Protein AF-A0A4Y1ZE27-F1 (afdb_monomer)

Structure (mmCIF, N/CA/C/O backbone):
data_AF-A0A4Y1ZE27-F1
#
_entry.id   AF-A0A4Y1ZE27-F1
#
loop_
_atom_site.group_PDB
_atom_site.id
_atom_site.type_symbol
_atom_site.label_atom_id
_atom_site.label_alt_id
_atom_site.label_comp_id
_atom_site.la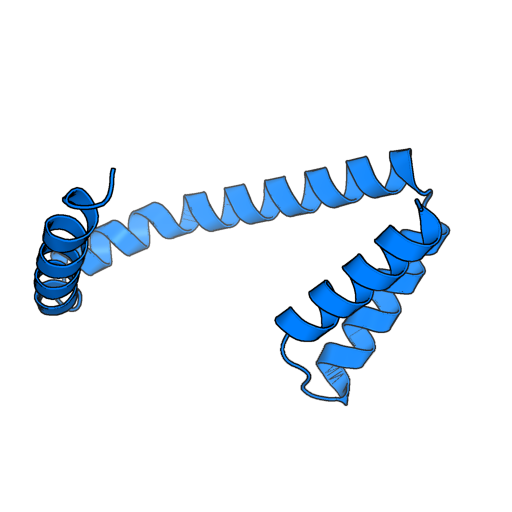bel_asym_id
_atom_site.label_entity_id
_atom_site.label_seq_id
_atom_site.pdbx_PDB_ins_code
_atom_site.Cartn_x
_atom_site.Cartn_y
_atom_site.Cartn_z
_atom_site.occupancy
_atom_site.B_iso_or_equiv
_atom_site.auth_seq_id
_atom_site.auth_comp_id
_atom_site.auth_asym_id
_atom_site.auth_atom_id
_atom_site.pdbx_PDB_model_num
ATOM 1 N N . MET A 1 1 ? -15.799 -27.423 5.019 1.00 58.94 1 MET A N 1
ATOM 2 C CA . MET A 1 1 ? -15.290 -26.025 5.023 1.00 58.94 1 MET A CA 1
ATOM 3 C C . MET A 1 1 ? -16.358 -24.910 4.960 1.00 58.94 1 MET A C 1
ATOM 5 O O . MET A 1 1 ? -16.024 -23.782 5.287 1.00 58.94 1 MET A O 1
ATOM 9 N N . ARG A 1 2 ? -17.640 -25.166 4.629 1.00 68.88 2 ARG A N 1
ATOM 10 C CA . ARG A 1 2 ? -18.657 -24.111 4.378 1.00 68.88 2 ARG A CA 1
ATOM 11 C C . ARG A 1 2 ? -19.309 -23.457 5.621 1.00 68.88 2 ARG A C 1
ATOM 13 O O . ARG A 1 2 ? -19.845 -22.367 5.509 1.00 68.88 2 ARG A O 1
ATOM 20 N N . ARG A 1 3 ? -19.237 -24.063 6.818 1.00 72.00 3 ARG A N 1
ATOM 21 C CA . ARG A 1 3 ? -19.973 -23.587 8.020 1.00 72.00 3 ARG A CA 1
ATOM 22 C C . ARG A 1 3 ? -19.242 -22.549 8.890 1.00 72.00 3 ARG A C 1
ATOM 24 O O . ARG A 1 3 ? -19.885 -21.855 9.663 1.00 72.00 3 ARG A O 1
ATOM 31 N N . ARG A 1 4 ? -17.914 -22.413 8.771 1.00 77.50 4 ARG A N 1
ATOM 32 C CA . ARG A 1 4 ? -17.110 -21.533 9.651 1.00 77.50 4 ARG A CA 1
ATOM 33 C C . ARG A 1 4 ? -17.313 -20.037 9.375 1.00 77.50 4 ARG A C 1
ATOM 35 O O . ARG A 1 4 ? -17.184 -19.225 10.281 1.00 77.50 4 ARG A O 1
ATOM 42 N N . TRP A 1 5 ? -17.687 -19.692 8.145 1.00 83.69 5 TRP A N 1
ATOM 43 C CA . TRP A 1 5 ? -17.866 -18.312 7.687 1.00 83.69 5 TRP A CA 1
ATOM 44 C C . TRP A 1 5 ? -18.986 -17.574 8.418 1.00 83.69 5 TRP A C 1
ATOM 46 O O . TRP A 1 5 ? -18.856 -16.383 8.671 1.00 83.69 5 TRP A O 1
ATOM 56 N N . PHE A 1 6 ? -20.046 -18.281 8.824 1.00 86.88 6 PHE A N 1
ATOM 57 C CA . PHE A 1 6 ? -21.158 -17.664 9.544 1.00 86.88 6 PHE A CA 1
ATOM 58 C C . PHE A 1 6 ? -20.706 -17.067 10.886 1.00 86.88 6 PHE A C 1
ATOM 60 O O . PHE A 1 6 ? -21.038 -15.928 11.194 1.00 86.88 6 PHE A O 1
ATOM 67 N N . PHE A 1 7 ? -19.866 -17.785 11.638 1.00 89.69 7 PHE A N 1
ATOM 68 C CA . PHE A 1 7 ? -19.325 -17.288 12.906 1.00 89.69 7 PHE A CA 1
ATOM 69 C C . PHE A 1 7 ? -18.397 -16.086 12.715 1.00 89.69 7 PHE A C 1
ATOM 71 O O . PHE A 1 7 ? -18.451 -15.151 13.507 1.00 89.69 7 PHE A O 1
ATOM 78 N N . LEU A 1 8 ? -17.590 -16.076 11.648 1.00 91.69 8 LEU A N 1
ATOM 79 C CA . LEU A 1 8 ? -16.718 -14.943 11.327 1.00 91.69 8 LEU A CA 1
ATOM 80 C C . LEU A 1 8 ? -17.526 -13.702 10.952 1.00 91.69 8 LEU A C 1
ATOM 82 O O . LEU A 1 8 ? -17.241 -12.629 11.463 1.00 91.69 8 LEU A O 1
ATOM 86 N N . ILE A 1 9 ? -18.561 -13.843 10.122 1.00 90.75 9 ILE A N 1
ATOM 87 C CA . ILE A 1 9 ? -19.431 -12.723 9.736 1.00 90.75 9 ILE A CA 1
ATOM 88 C C . ILE A 1 9 ? -20.143 -12.148 10.967 1.00 90.75 9 ILE A C 1
ATOM 90 O O . ILE A 1 9 ? -20.194 -10.932 11.132 1.00 90.75 9 ILE A O 1
ATOM 94 N N . VAL A 1 10 ? -20.645 -13.001 11.865 1.00 92.12 10 VAL A N 1
ATOM 95 C CA . VAL A 1 10 ? -21.275 -12.561 13.121 1.00 92.12 10 VAL A CA 1
ATOM 96 C C . VAL A 1 10 ? -20.271 -11.845 14.032 1.00 92.12 10 VAL A C 1
ATOM 98 O O . VAL A 1 10 ? -20.582 -10.777 14.557 1.00 92.12 10 VAL A O 1
ATOM 101 N N . LEU A 1 11 ? -19.057 -12.381 14.183 1.00 88.62 11 LEU A N 1
ATOM 102 C CA . LEU A 1 11 ? -18.002 -11.771 14.995 1.00 88.62 11 LEU A CA 1
ATOM 103 C C . LEU A 1 11 ? -17.523 -10.434 14.411 1.00 88.62 11 LEU A C 1
ATOM 105 O O . LEU A 1 11 ? -17.333 -9.481 15.162 1.00 88.62 11 LEU A O 1
ATOM 109 N N . LEU A 1 12 ? -17.391 -10.341 13.085 1.00 89.19 12 LEU A N 1
ATOM 110 C CA . LEU A 1 12 ? -17.072 -9.100 12.375 1.00 89.19 12 LEU A CA 1
ATOM 111 C C . LEU A 1 12 ? -18.143 -8.037 12.620 1.00 89.19 12 LEU A C 1
ATOM 113 O O . LEU A 1 12 ? -17.808 -6.901 12.932 1.00 89.19 12 LEU A O 1
ATOM 117 N N . ARG A 1 13 ? -19.425 -8.413 12.580 1.00 87.19 13 ARG A N 1
ATOM 118 C CA . ARG A 1 13 ? -20.543 -7.497 12.851 1.00 87.19 13 ARG A CA 1
ATOM 119 C C . ARG A 1 13 ? -20.526 -6.956 14.286 1.00 87.19 13 ARG A C 1
ATOM 121 O O . ARG A 1 13 ? -20.870 -5.801 14.523 1.00 87.19 13 ARG A O 1
ATOM 128 N N . ILE A 1 14 ? -20.122 -7.787 15.250 1.00 86.44 14 ILE A N 1
ATOM 129 C CA . ILE A 1 14 ? -19.930 -7.374 16.649 1.00 86.44 14 ILE A CA 1
ATOM 130 C C . ILE A 1 14 ? -18.713 -6.450 16.762 1.00 86.44 14 ILE A C 1
ATOM 132 O O . ILE A 1 14 ? -18.805 -5.402 17.396 1.00 86.44 14 ILE A O 1
ATOM 136 N N . LEU A 1 15 ? -17.598 -6.803 16.121 1.00 86.31 15 LEU A N 1
ATOM 137 C CA . LEU A 1 15 ? -16.380 -5.995 16.103 1.00 86.31 15 LEU A CA 1
ATOM 138 C C . LEU A 1 15 ? -16.627 -4.608 15.493 1.00 86.31 15 LEU A C 1
ATOM 140 O O . LEU A 1 15 ? -16.171 -3.614 16.051 1.00 86.31 15 LEU A O 1
ATOM 144 N N . GLU A 1 16 ? -17.396 -4.527 14.405 1.00 81.94 16 GLU A N 1
ATOM 145 C CA . GLU A 1 16 ? -17.791 -3.266 13.770 1.00 81.94 16 GLU A CA 1
ATOM 146 C C . GLU A 1 16 ? -18.557 -2.351 14.728 1.00 81.94 16 GLU A C 1
ATOM 148 O O . GLU A 1 16 ? -18.292 -1.152 14.760 1.00 81.94 16 GLU A O 1
ATOM 153 N N . ARG A 1 17 ? -19.427 -2.907 15.580 1.00 80.75 17 ARG A N 1
ATOM 154 C CA . ARG A 1 17 ? -20.170 -2.136 16.590 1.00 80.75 17 ARG A CA 1
ATOM 155 C C . ARG A 1 17 ? -19.263 -1.506 17.656 1.00 80.75 17 ARG A C 1
ATOM 157 O O . ARG A 1 17 ? -19.616 -0.475 18.217 1.00 80.75 17 ARG A O 1
ATOM 164 N N . PHE A 1 18 ? -18.116 -2.120 17.950 1.00 80.19 18 PHE A N 1
ATOM 165 C CA . PHE A 1 18 ? -17.143 -1.629 18.937 1.00 80.19 18 PHE A CA 1
ATOM 166 C C . PHE A 1 18 ? -15.925 -0.941 18.302 1.00 80.19 18 PHE A C 1
ATOM 168 O O . PHE A 1 18 ? -15.020 -0.517 19.030 1.00 80.19 18 PHE A O 1
ATOM 175 N N . LYS A 1 19 ? -15.893 -0.802 16.970 1.00 70.75 19 LYS A N 1
ATOM 176 C CA . LYS A 1 19 ? -14.762 -0.242 16.215 1.00 70.75 19 LYS A CA 1
ATOM 177 C C . LYS A 1 19 ? -14.468 1.213 16.581 1.00 70.75 19 LYS A C 1
ATOM 179 O O . LYS A 1 19 ? -13.303 1.589 16.655 1.00 70.75 19 LYS A O 1
ATOM 184 N N . ASP A 1 20 ? -15.509 1.985 16.883 1.00 73.19 20 ASP A N 1
ATOM 185 C CA . ASP A 1 20 ? -15.396 3.395 17.280 1.00 73.19 20 ASP A CA 1
ATOM 186 C C . ASP A 1 20 ? -15.088 3.574 18.775 1.00 73.19 20 ASP A C 1
ATOM 188 O O . ASP A 1 20 ? -14.941 4.695 19.264 1.00 73.19 20 ASP A O 1
ATOM 192 N N . SER A 1 21 ? -14.963 2.476 19.531 1.00 76.88 21 SER A N 1
ATOM 193 C CA . SER A 1 21 ? -14.512 2.565 20.915 1.00 76.88 21 SER A CA 1
ATOM 194 C C . SER A 1 21 ? -13.030 2.969 20.961 1.00 76.88 21 SER A C 1
ATOM 196 O O . SER A 1 21 ? -12.210 2.445 20.195 1.00 76.88 21 SER A O 1
ATOM 198 N N . PRO A 1 22 ? -12.632 3.852 21.894 1.00 76.69 22 PRO A N 1
ATOM 199 C CA . PRO A 1 22 ? -11.266 4.368 21.953 1.00 76.69 22 PRO A CA 1
ATOM 200 C C . PRO A 1 22 ? -10.223 3.249 22.094 1.00 76.69 22 PRO A C 1
ATOM 202 O O . PRO A 1 22 ? -9.149 3.339 21.509 1.00 76.69 22 PRO A O 1
ATOM 205 N N . LYS A 1 23 ? -10.550 2.150 22.789 1.00 81.31 23 LYS A N 1
ATOM 206 C CA . LYS A 1 23 ? -9.652 0.997 22.972 1.00 81.31 23 LYS A CA 1
ATOM 207 C C . LYS A 1 23 ? -9.293 0.299 21.650 1.00 81.31 23 LYS A C 1
ATOM 209 O O . LYS A 1 23 ? -8.134 -0.056 21.460 1.00 81.31 23 LYS A O 1
ATOM 214 N N . VAL A 1 24 ? -10.246 0.126 20.730 1.00 82.56 24 VAL A N 1
ATOM 215 C CA . VAL A 1 24 ? -10.003 -0.530 19.426 1.00 82.56 24 VAL A CA 1
ATOM 216 C C . VAL A 1 24 ? -9.237 0.395 18.477 1.00 82.56 24 VAL A C 1
ATOM 218 O O . VAL A 1 24 ? -8.353 -0.054 17.740 1.00 82.56 24 VAL A O 1
ATOM 221 N N . ASN A 1 25 ? -9.505 1.700 18.545 1.00 82.31 25 ASN A N 1
ATOM 222 C CA . ASN A 1 25 ? -8.761 2.686 17.768 1.00 82.31 25 ASN A CA 1
ATOM 223 C C . ASN A 1 25 ? -7.278 2.751 18.185 1.00 82.31 25 ASN A C 1
ATOM 225 O O . ASN A 1 25 ? -6.398 2.753 17.327 1.00 82.31 25 ASN A O 1
ATOM 229 N N . TRP A 1 26 ? -6.977 2.698 19.489 1.00 87.38 26 TRP A N 1
ATOM 230 C CA . TRP A 1 26 ? -5.594 2.642 19.989 1.00 87.38 26 TRP A CA 1
ATOM 231 C C . TRP A 1 26 ? -4.831 1.402 19.516 1.00 87.38 26 TRP A C 1
ATOM 233 O O . TRP A 1 26 ? -3.677 1.513 19.102 1.00 87.38 26 TRP A O 1
ATOM 243 N N . LEU A 1 27 ? -5.482 0.235 19.512 1.00 89.25 27 LEU A N 1
ATOM 244 C CA . LEU A 1 27 ? -4.889 -0.987 18.961 1.00 89.25 27 LEU A CA 1
ATOM 245 C C . LEU A 1 27 ? -4.584 -0.833 17.465 1.00 89.25 27 LEU A C 1
ATOM 247 O O . LEU A 1 27 ? -3.504 -1.201 17.011 1.00 89.25 27 LEU A O 1
ATOM 251 N N . THR A 1 28 ? -5.502 -0.230 16.707 1.00 87.88 28 THR A N 1
ATOM 252 C CA . THR A 1 28 ? -5.316 0.020 15.269 1.00 87.88 28 THR A CA 1
ATOM 253 C C . THR A 1 28 ? -4.163 0.993 15.008 1.00 87.88 28 THR A C 1
ATOM 255 O O . THR A 1 28 ? -3.344 0.764 14.115 1.00 87.88 28 THR A O 1
ATOM 258 N N . LEU A 1 29 ? -4.052 2.055 15.812 1.00 91.06 29 LEU A N 1
ATOM 259 C CA . LEU A 1 29 ? -2.950 3.016 15.741 1.00 91.06 29 LEU A CA 1
ATOM 260 C C . LEU A 1 29 ? -1.592 2.361 16.013 1.00 91.06 29 LEU A C 1
ATOM 262 O O . LEU A 1 29 ? -0.628 2.708 15.337 1.00 91.06 29 LEU A O 1
ATOM 266 N N . LEU A 1 30 ? -1.520 1.386 16.925 1.00 93.38 30 LEU A N 1
ATOM 267 C CA . LEU A 1 30 ? -0.291 0.632 17.205 1.00 93.38 30 LEU A CA 1
ATOM 268 C C . LEU A 1 30 ? 0.152 -0.262 16.038 1.00 93.38 30 LEU A C 1
ATOM 270 O O . LEU A 1 30 ? 1.346 -0.477 15.845 1.00 93.38 30 LEU A O 1
ATOM 274 N N . ILE A 1 31 ? -0.797 -0.790 15.261 1.00 94.50 31 ILE A N 1
ATOM 275 C CA . ILE A 1 31 ? -0.515 -1.695 14.135 1.00 94.50 31 ILE A CA 1
ATOM 276 C C . ILE A 1 31 ? -0.112 -0.908 12.878 1.00 94.50 31 ILE A C 1
ATOM 278 O O . ILE A 1 31 ? 0.655 -1.396 12.046 1.00 94.50 31 ILE A O 1
ATOM 282 N N . ARG A 1 32 ? -0.592 0.332 12.732 1.00 94.31 32 ARG A N 1
ATOM 283 C CA . ARG A 1 32 ? -0.364 1.164 11.541 1.00 94.31 32 ARG A CA 1
ATOM 284 C C . ARG A 1 32 ? 1.118 1.337 11.154 1.00 94.31 32 ARG A C 1
ATOM 286 O O . ARG A 1 32 ? 1.405 1.193 9.967 1.00 94.31 32 ARG A O 1
ATOM 293 N N . PRO A 1 33 ? 2.066 1.580 12.083 1.00 95.69 33 PRO A N 1
ATOM 294 C CA . PRO A 1 33 ? 3.493 1.657 11.768 1.00 95.69 33 PRO A CA 1
ATOM 295 C C . PRO A 1 33 ? 4.026 0.380 11.118 1.00 95.69 33 PRO A C 1
ATOM 297 O O . PRO A 1 33 ? 4.766 0.448 10.142 1.00 95.69 33 PRO A O 1
ATOM 300 N N . ILE A 1 34 ? 3.596 -0.785 11.609 1.00 96.12 34 ILE A N 1
ATOM 301 C CA . ILE A 1 34 ? 4.010 -2.083 11.067 1.00 96.12 34 ILE A CA 1
ATOM 302 C C . ILE A 1 34 ? 3.494 -2.230 9.637 1.00 96.12 34 ILE A C 1
ATOM 304 O O . ILE A 1 34 ? 4.257 -2.611 8.757 1.00 96.12 34 ILE A O 1
ATOM 308 N N . ILE A 1 35 ? 2.235 -1.857 9.375 1.00 95.50 35 ILE A N 1
ATOM 309 C CA . ILE A 1 35 ? 1.661 -1.884 8.021 1.00 95.50 35 ILE A CA 1
ATOM 310 C C . ILE A 1 35 ? 2.472 -0.998 7.071 1.00 95.50 35 ILE A C 1
ATOM 312 O O . ILE A 1 35 ? 2.777 -1.428 5.964 1.00 95.50 35 ILE A O 1
ATOM 316 N N . VAL A 1 36 ? 2.856 0.212 7.489 1.00 96.75 36 VAL A N 1
ATOM 317 C CA . VAL A 1 36 ? 3.667 1.117 6.656 1.00 96.75 36 VAL A CA 1
ATOM 318 C C . VAL A 1 36 ? 5.028 0.498 6.334 1.00 96.75 36 VAL A C 1
ATOM 320 O O . VAL A 1 36 ? 5.428 0.486 5.171 1.00 96.75 36 VAL A O 1
ATOM 323 N N . VAL A 1 37 ? 5.709 -0.072 7.332 1.00 96.69 37 VAL A N 1
ATOM 324 C CA . VAL A 1 37 ? 6.996 -0.758 7.132 1.00 96.69 37 VAL A CA 1
ATOM 325 C C . VAL A 1 37 ? 6.834 -1.962 6.201 1.00 96.69 37 VAL A C 1
ATOM 327 O O . VAL A 1 37 ? 7.633 -2.141 5.283 1.00 96.69 37 VAL A O 1
ATOM 330 N N . MET A 1 38 ? 5.781 -2.761 6.386 1.00 97.44 38 MET A N 1
ATOM 331 C CA . MET A 1 38 ? 5.499 -3.922 5.542 1.00 97.44 38 MET A CA 1
ATOM 332 C C . MET A 1 38 ? 5.190 -3.521 4.101 1.00 97.44 38 MET A C 1
ATOM 334 O O . MET A 1 38 ? 5.744 -4.117 3.184 1.00 97.44 38 MET A O 1
ATOM 338 N N . LEU A 1 39 ? 4.34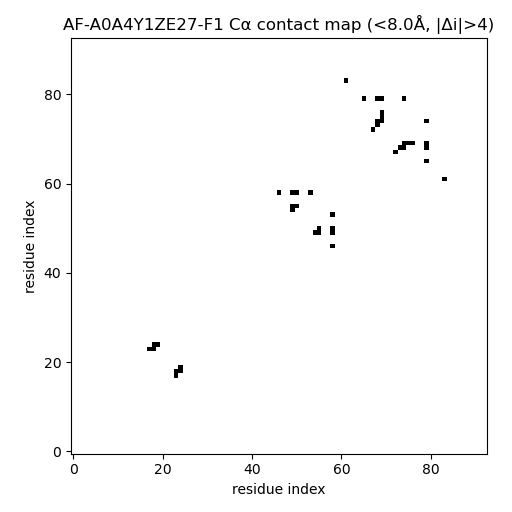1 -2.513 3.887 1.00 96.25 39 LEU A N 1
ATOM 339 C CA . LEU A 1 39 ? 4.023 -2.007 2.550 1.00 96.25 39 LEU A CA 1
ATOM 340 C C . LEU A 1 39 ? 5.270 -1.442 1.865 1.00 96.25 39 LEU A C 1
ATOM 342 O O . LEU A 1 39 ? 5.484 -1.709 0.684 1.00 96.25 39 LEU A O 1
ATOM 346 N N . GLY A 1 40 ? 6.122 -0.733 2.608 1.00 95.81 40 GLY A N 1
ATOM 347 C CA . GLY A 1 40 ? 7.409 -0.257 2.107 1.00 95.81 40 GLY A CA 1
ATOM 348 C C . GLY A 1 40 ? 8.332 -1.404 1.690 1.00 95.81 40 GLY A C 1
ATOM 349 O O . GLY A 1 40 ? 8.862 -1.394 0.580 1.00 95.81 40 GLY A O 1
ATOM 350 N N . MET A 1 41 ? 8.473 -2.429 2.535 1.00 96.75 41 MET A N 1
ATOM 351 C CA . MET A 1 41 ? 9.280 -3.613 2.221 1.00 96.75 41 MET A CA 1
ATOM 352 C C . MET A 1 41 ? 8.728 -4.370 1.004 1.00 96.75 41 MET A C 1
ATOM 354 O O . MET A 1 41 ? 9.486 -4.743 0.114 1.00 96.75 41 MET A O 1
ATOM 358 N N . MET A 1 42 ? 7.410 -4.573 0.937 1.00 94.00 42 MET A N 1
ATOM 359 C CA . MET A 1 42 ? 6.737 -5.234 -0.187 1.00 94.00 42 MET A CA 1
ATOM 360 C C . MET A 1 42 ? 6.983 -4.485 -1.498 1.00 94.00 42 MET A C 1
ATOM 362 O O . MET A 1 42 ? 7.333 -5.106 -2.500 1.00 94.00 42 MET A O 1
ATOM 366 N N . ALA A 1 43 ? 6.854 -3.156 -1.483 1.00 91.56 43 ALA A N 1
ATOM 367 C CA . ALA A 1 43 ? 7.124 -2.323 -2.647 1.00 91.56 43 ALA A CA 1
ATOM 368 C C . ALA A 1 43 ? 8.593 -2.426 -3.088 1.00 91.56 43 ALA A C 1
ATOM 370 O O . ALA A 1 43 ? 8.864 -2.613 -4.272 1.00 91.56 43 ALA A O 1
ATOM 371 N N . TYR A 1 44 ? 9.542 -2.370 -2.147 1.00 93.38 44 TYR A N 1
ATOM 372 C CA . TYR A 1 44 ? 10.966 -2.518 -2.459 1.00 93.38 44 TYR A CA 1
ATOM 373 C C . TYR A 1 44 ? 11.283 -3.890 -3.069 1.00 93.38 44 TYR A C 1
ATOM 375 O O . TYR A 1 44 ? 11.929 -3.972 -4.114 1.00 93.38 44 TYR A O 1
ATOM 383 N N . ASN A 1 45 ? 10.768 -4.961 -2.461 1.00 91.75 45 ASN A N 1
ATOM 384 C CA . ASN A 1 45 ? 10.941 -6.323 -2.961 1.00 91.75 45 ASN A CA 1
ATOM 385 C C . ASN A 1 45 ? 10.345 -6.484 -4.366 1.00 91.75 45 ASN A C 1
ATOM 387 O O . ASN A 1 45 ? 10.960 -7.118 -5.220 1.00 91.75 45 ASN A O 1
ATOM 391 N N . PHE A 1 46 ? 9.185 -5.875 -4.628 1.00 86.00 46 PHE A N 1
ATOM 392 C CA . PHE A 1 46 ? 8.561 -5.873 -5.949 1.00 86.00 46 PHE A CA 1
ATOM 393 C C . PHE A 1 46 ? 9.439 -5.185 -7.000 1.00 86.00 46 PHE A C 1
ATOM 395 O O . PHE A 1 46 ? 9.610 -5.723 -8.093 1.00 86.00 46 PHE A O 1
ATOM 402 N N . PHE A 1 47 ? 10.035 -4.035 -6.676 1.00 85.31 47 PHE A N 1
ATOM 403 C CA . PHE A 1 47 ? 10.945 -3.340 -7.586 1.00 85.31 47 PHE A CA 1
ATOM 404 C C . PHE A 1 47 ? 12.222 -4.139 -7.857 1.00 85.31 47 PHE A C 1
ATOM 406 O O . PHE A 1 47 ? 12.607 -4.289 -9.016 1.00 85.31 47 PHE A O 1
ATOM 413 N N . ALA A 1 48 ? 12.846 -4.702 -6.818 1.00 87.25 48 ALA A N 1
ATOM 414 C CA . ALA A 1 48 ? 14.052 -5.516 -6.965 1.00 87.25 48 ALA A CA 1
ATOM 415 C C . ALA A 1 48 ? 13.794 -6.778 -7.810 1.00 87.25 48 ALA A C 1
ATOM 417 O O . ALA A 1 48 ? 14.567 -7.084 -8.719 1.00 87.25 48 ALA A O 1
ATOM 418 N N . ALA A 1 49 ? 12.681 -7.474 -7.556 1.00 85.94 49 ALA A N 1
ATOM 419 C CA . ALA A 1 49 ? 12.284 -8.657 -8.313 1.00 85.94 49 ALA A CA 1
ATOM 420 C C . ALA A 1 49 ? 11.910 -8.317 -9.765 1.00 85.94 49 ALA A C 1
ATOM 422 O O . ALA A 1 49 ? 12.342 -9.008 -10.684 1.00 85.94 49 ALA A O 1
ATOM 423 N N . SER A 1 50 ? 11.162 -7.231 -9.994 1.00 80.94 50 SER A N 1
ATOM 424 C CA . SER A 1 50 ? 10.756 -6.807 -11.343 1.00 80.94 50 SER A CA 1
ATOM 425 C C . SER A 1 50 ? 11.953 -6.381 -12.195 1.00 80.94 50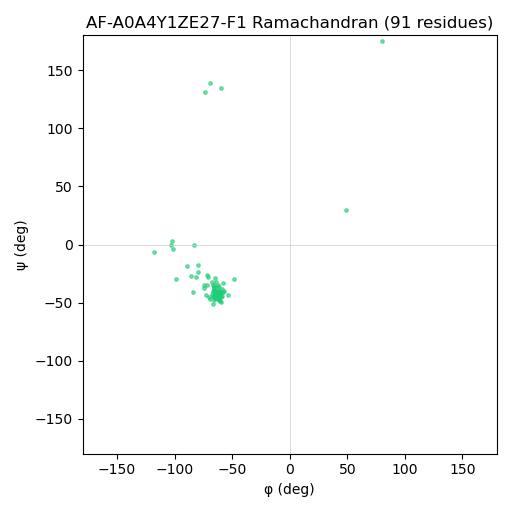 SER A C 1
ATOM 427 O O . SER A 1 50 ? 12.022 -6.737 -13.371 1.00 80.94 50 SER A O 1
ATOM 429 N N . ALA A 1 51 ? 12.926 -5.681 -11.601 1.00 78.94 51 ALA A N 1
ATOM 430 C CA . ALA A 1 51 ? 14.152 -5.276 -12.283 1.00 78.94 51 ALA A CA 1
ATOM 431 C C . ALA A 1 51 ? 15.033 -6.476 -12.673 1.00 78.94 51 ALA A C 1
ATOM 433 O O . ALA A 1 51 ? 15.634 -6.457 -13.747 1.00 78.94 51 ALA A O 1
ATOM 434 N N . GLN A 1 52 ? 15.091 -7.520 -11.835 1.00 77.12 52 GLN A N 1
ATOM 435 C CA . GLN A 1 52 ? 15.818 -8.758 -12.145 1.00 77.12 52 GLN A CA 1
ATOM 436 C C . GLN A 1 52 ? 15.084 -9.638 -13.166 1.00 77.12 52 GLN A C 1
ATOM 438 O O . GLN A 1 52 ? 15.733 -10.245 -14.012 1.00 77.12 52 GLN A O 1
ATOM 443 N N . ALA A 1 53 ? 13.751 -9.708 -13.109 1.00 76.88 53 ALA A N 1
ATOM 444 C CA . ALA A 1 53 ? 12.961 -10.605 -13.953 1.00 76.88 53 ALA A CA 1
ATOM 445 C C . ALA A 1 53 ? 12.657 -10.045 -15.355 1.00 76.88 53 ALA A C 1
ATOM 447 O O . ALA A 1 53 ? 12.689 -10.790 -16.328 1.00 76.88 53 ALA A O 1
ATOM 448 N N . SER A 1 54 ? 12.340 -8.750 -15.470 1.00 71.56 54 SER A N 1
ATOM 449 C CA . SER A 1 54 ? 11.857 -8.124 -16.716 1.00 71.56 54 SER A CA 1
ATOM 450 C C . SER A 1 54 ? 12.791 -7.018 -17.238 1.00 71.56 54 SER A C 1
ATOM 452 O O . SER A 1 54 ? 12.616 -6.513 -18.346 1.00 71.56 54 SER A O 1
ATOM 454 N N . GLY A 1 55 ? 13.824 -6.654 -16.470 1.00 77.50 55 GLY A N 1
ATOM 455 C CA . GLY A 1 55 ? 14.709 -5.529 -16.771 1.00 77.50 55 GLY A CA 1
ATOM 456 C C . GLY A 1 55 ? 14.108 -4.174 -16.377 1.00 77.50 55 GLY A C 1
ATOM 457 O O . GLY A 1 55 ? 12.967 -4.060 -15.934 1.00 77.50 55 GLY A O 1
ATOM 458 N N . TRP A 1 56 ? 14.894 -3.105 -16.518 1.00 78.94 56 TRP A N 1
ATOM 459 C CA . TRP A 1 56 ? 14.517 -1.770 -16.027 1.00 78.94 56 TRP A CA 1
ATOM 460 C C . TRP A 1 56 ? 13.542 -1.039 -16.967 1.00 78.94 56 TRP A C 1
ATOM 462 O O . TRP A 1 56 ? 12.783 -0.176 -16.527 1.00 78.94 56 TRP A O 1
ATOM 472 N N . LEU A 1 57 ? 13.532 -1.400 -18.256 1.00 80.94 57 LEU A N 1
ATOM 473 C CA . LEU A 1 57 ? 12.739 -0.728 -19.290 1.00 80.94 57 LEU A CA 1
ATOM 474 C C . LEU A 1 57 ? 11.218 -0.910 -19.095 1.00 80.94 57 LEU A C 1
ATOM 476 O O . LEU A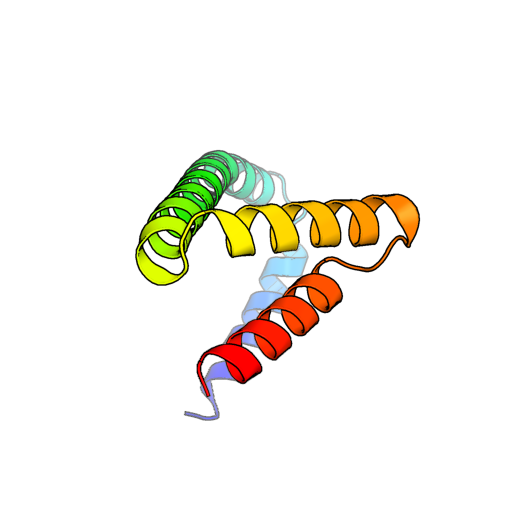 1 57 ? 10.512 0.100 -19.044 1.00 80.94 57 LEU A O 1
ATOM 480 N N . PRO A 1 58 ? 10.688 -2.142 -18.920 1.00 81.12 58 PRO A N 1
ATOM 481 C CA . PRO A 1 58 ? 9.252 -2.352 -18.715 1.00 81.12 58 PRO A CA 1
ATOM 482 C C . PRO A 1 58 ? 8.776 -1.772 -17.381 1.00 81.12 58 PRO A C 1
ATOM 484 O O . PRO A 1 58 ? 7.685 -1.213 -17.301 1.00 81.12 58 PRO A O 1
ATOM 487 N N . MET A 1 59 ? 9.622 -1.834 -16.348 1.00 83.44 59 MET A N 1
ATOM 488 C CA . MET A 1 59 ? 9.345 -1.264 -15.029 1.00 83.44 59 MET A CA 1
ATOM 489 C C . MET A 1 59 ? 9.113 0.251 -15.099 1.00 83.44 59 MET A C 1
ATOM 491 O O . MET A 1 59 ? 8.107 0.736 -14.582 1.00 83.44 59 MET A O 1
ATOM 495 N N . ILE A 1 60 ? 10.006 0.998 -15.756 1.00 86.00 60 ILE A N 1
ATOM 496 C CA . ILE A 1 60 ? 9.877 2.458 -15.896 1.00 86.00 60 ILE A CA 1
ATOM 497 C C . ILE A 1 60 ? 8.660 2.818 -16.755 1.00 86.00 60 ILE A C 1
ATOM 499 O O . ILE A 1 60 ? 7.926 3.747 -16.417 1.00 86.00 60 ILE A O 1
ATOM 503 N N . LEU A 1 61 ? 8.412 2.070 -17.833 1.00 86.56 61 LEU A N 1
ATOM 504 C CA . LEU A 1 61 ? 7.294 2.330 -18.740 1.00 86.56 61 LEU A CA 1
ATOM 505 C C . LEU A 1 61 ? 5.945 2.108 -18.040 1.00 86.56 61 LEU A C 1
ATOM 507 O O . LEU A 1 61 ? 5.086 2.990 -18.069 1.00 86.56 61 LEU A O 1
ATOM 511 N N . ILE A 1 62 ? 5.775 0.981 -17.340 1.00 84.25 62 ILE A N 1
ATOM 512 C CA . ILE A 1 62 ? 4.555 0.691 -16.572 1.00 84.25 62 ILE A CA 1
ATOM 513 C C . ILE A 1 62 ? 4.392 1.689 -15.423 1.00 84.25 62 ILE A C 1
ATOM 515 O O . ILE A 1 62 ? 3.276 2.153 -15.193 1.00 84.25 62 ILE A O 1
ATOM 519 N N . ALA A 1 63 ? 5.471 2.069 -14.732 1.00 86.38 63 ALA A N 1
ATOM 520 C CA . ALA A 1 63 ? 5.415 3.073 -13.670 1.00 86.38 63 ALA A CA 1
ATOM 521 C C . ALA A 1 63 ? 4.954 4.444 -14.196 1.00 86.38 63 ALA A C 1
ATOM 523 O O . ALA A 1 63 ? 4.046 5.043 -13.619 1.00 86.38 63 ALA A O 1
ATOM 524 N N . ALA A 1 64 ? 5.515 4.911 -15.316 1.00 88.38 64 ALA A N 1
ATOM 525 C CA . ALA A 1 64 ? 5.144 6.182 -15.935 1.00 88.38 64 ALA A CA 1
ATOM 526 C C . ALA A 1 64 ? 3.692 6.179 -16.440 1.00 88.38 64 ALA A C 1
ATOM 528 O O . ALA A 1 64 ? 2.934 7.108 -16.156 1.00 88.38 64 ALA A O 1
ATOM 529 N N . VAL A 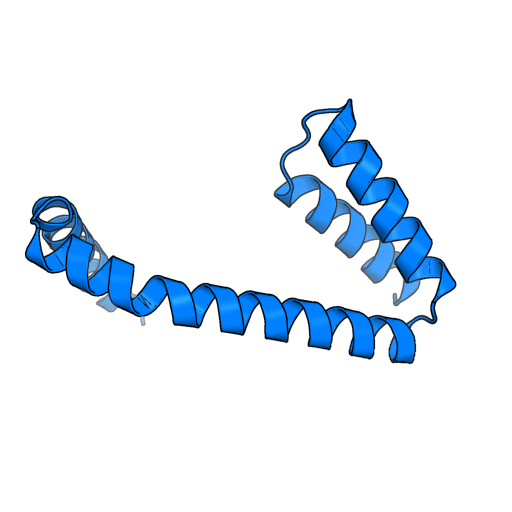1 65 ? 3.272 5.115 -17.135 1.00 86.56 65 VAL A N 1
ATOM 530 C CA . VAL A 1 65 ? 1.888 4.970 -17.617 1.00 86.56 65 VAL A CA 1
ATOM 531 C C . VAL A 1 65 ? 0.907 4.897 -16.446 1.00 86.56 65 VAL A C 1
ATOM 533 O O . VAL A 1 65 ? -0.114 5.583 -16.469 1.00 86.56 65 VAL A O 1
ATOM 536 N N . SER A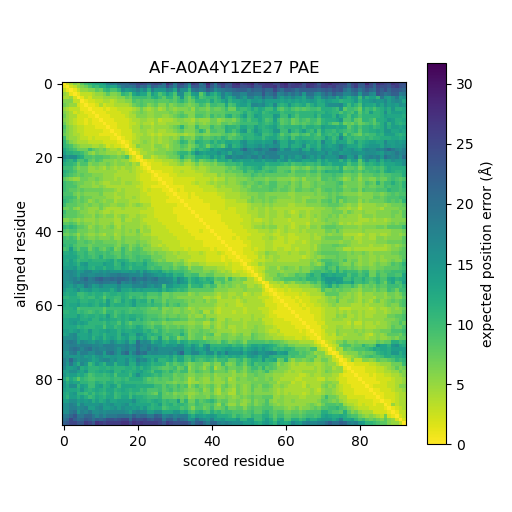 1 66 ? 1.227 4.129 -15.401 1.00 83.81 66 SER A N 1
ATOM 537 C CA . SER A 1 66 ? 0.392 4.007 -14.199 1.00 83.81 66 SER A CA 1
ATOM 538 C C . SER A 1 66 ? 0.232 5.345 -13.485 1.00 83.81 66 SER A C 1
ATOM 540 O O . SER A 1 66 ? -0.875 5.697 -13.079 1.00 83.81 66 SER A O 1
ATOM 542 N N . PHE A 1 67 ? 1.320 6.109 -13.371 1.00 85.50 67 PHE A N 1
ATOM 543 C CA . PHE A 1 67 ? 1.302 7.441 -12.780 1.00 85.50 67 PHE A CA 1
ATOM 544 C C . PHE A 1 67 ? 0.381 8.383 -13.567 1.00 85.50 67 PHE A C 1
ATOM 546 O O . PHE A 1 67 ? -0.526 8.979 -12.991 1.00 85.50 67 PHE A O 1
ATOM 553 N N . ILE A 1 68 ? 0.513 8.431 -14.896 1.00 85.75 68 ILE A N 1
ATOM 554 C CA . ILE A 1 68 ? -0.329 9.273 -15.763 1.00 85.75 68 ILE A CA 1
ATOM 555 C C . ILE A 1 68 ? -1.813 8.870 -15.694 1.00 85.75 68 ILE A C 1
ATOM 557 O O . ILE A 1 68 ? -2.685 9.743 -15.649 1.00 85.75 68 ILE A O 1
ATOM 561 N N . LEU A 1 69 ? -2.118 7.567 -15.669 1.00 83.69 69 LEU A N 1
ATOM 562 C CA . LEU A 1 69 ? -3.497 7.066 -15.597 1.00 83.69 69 LEU A CA 1
ATOM 563 C C . LEU A 1 69 ? -4.180 7.433 -14.274 1.00 83.69 69 LEU A C 1
ATOM 565 O O . LEU A 1 69 ? -5.357 7.803 -14.267 1.00 83.69 69 LEU A O 1
ATOM 569 N N . MET A 1 70 ? -3.446 7.356 -13.163 1.00 83.19 70 MET A N 1
ATOM 570 C CA . MET A 1 70 ? -3.966 7.725 -11.846 1.00 83.19 70 MET A CA 1
ATOM 571 C C . MET A 1 70 ? -4.111 9.245 -11.696 1.00 83.19 70 MET A C 1
ATOM 573 O O . MET A 1 70 ? -5.154 9.707 -11.231 1.00 83.19 70 MET A O 1
ATOM 577 N N . GLU A 1 71 ? -3.115 10.018 -12.138 1.00 8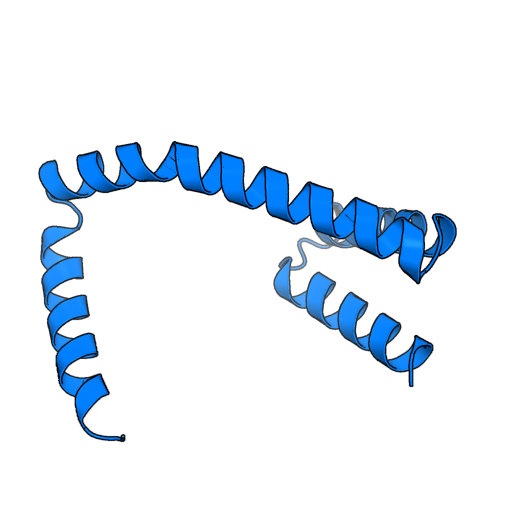0.19 71 GLU A N 1
ATOM 578 C CA . GLU A 1 71 ? -3.078 11.481 -12.002 1.00 80.19 71 GLU A CA 1
ATOM 579 C C . GLU A 1 71 ? -4.133 12.168 -12.888 1.00 80.19 71 GLU A C 1
ATOM 581 O O . GLU A 1 71 ? -4.873 13.040 -12.427 1.00 80.19 71 GLU A O 1
ATOM 586 N N . ARG A 1 72 ? -4.235 11.778 -14.170 1.00 69.19 72 ARG A N 1
ATOM 587 C CA . ARG A 1 72 ? -5.016 12.537 -15.164 1.00 69.19 72 ARG A CA 1
ATOM 588 C C . ARG A 1 72 ? -6.414 11.992 -15.430 1.00 69.19 72 ARG A C 1
ATOM 590 O O . ARG A 1 72 ? -7.308 12.774 -15.739 1.00 69.19 72 ARG A O 1
ATOM 597 N N . PHE A 1 73 ? -6.621 10.683 -15.292 1.00 72.38 73 PHE A N 1
ATOM 598 C CA . PHE A 1 73 ? -7.914 10.055 -15.587 1.00 72.38 73 PHE A CA 1
ATOM 599 C C . PHE A 1 73 ? -8.733 9.703 -14.336 1.00 72.38 73 PHE A C 1
ATOM 601 O O . PHE A 1 73 ? -9.844 9.194 -14.474 1.00 72.38 73 PHE A O 1
ATOM 608 N N . ARG A 1 74 ? -8.225 9.979 -13.119 1.00 71.56 74 ARG A N 1
ATOM 609 C CA . ARG A 1 74 ? -8.863 9.595 -11.839 1.00 71.56 74 ARG A CA 1
ATOM 610 C C . ARG A 1 74 ? -9.286 8.119 -11.808 1.00 71.56 74 ARG A C 1
ATOM 612 O O . ARG A 1 74 ? -10.268 7.752 -11.162 1.00 71.56 74 ARG A O 1
ATOM 619 N N . VAL A 1 75 ? -8.566 7.267 -12.535 1.00 77.31 75 VAL A N 1
ATOM 620 C CA . VAL A 1 75 ? -8.872 5.841 -12.624 1.00 77.31 75 VAL A CA 1
ATOM 621 C C . VAL A 1 75 ? -8.468 5.193 -11.310 1.00 77.31 75 VAL A C 1
ATOM 623 O O . VAL A 1 75 ? -7.367 5.410 -10.807 1.00 77.31 75 VAL A O 1
ATOM 626 N N . HIS A 1 76 ? -9.368 4.395 -10.735 1.00 80.75 76 HIS A N 1
ATOM 627 C CA . HIS A 1 76 ? -9.097 3.722 -9.473 1.00 80.75 76 HIS A CA 1
ATOM 628 C C . HIS A 1 76 ? -7.868 2.801 -9.628 1.00 80.75 76 HIS A C 1
ATOM 630 O O . HIS A 1 76 ? -7.832 2.031 -10.593 1.00 80.75 76 HIS A O 1
ATOM 636 N N . PRO A 1 77 ? -6.901 2.802 -8.685 1.00 79.81 77 PRO A N 1
ATOM 637 C CA . PRO A 1 77 ? -5.686 1.985 -8.772 1.00 79.81 77 PRO A CA 1
ATOM 638 C C . PRO A 1 77 ? -5.919 0.503 -9.113 1.00 79.81 77 PRO A C 1
ATOM 640 O O . PRO A 1 77 ? -5.091 -0.116 -9.773 1.00 79.81 77 PRO A O 1
ATOM 643 N N . ALA A 1 78 ? -7.072 -0.056 -8.729 1.00 85.50 78 ALA A N 1
ATOM 644 C CA . ALA A 1 78 ? -7.463 -1.423 -9.061 1.00 85.50 78 ALA A CA 1
ATOM 645 C C . ALA A 1 78 ? -7.488 -1.704 -10.579 1.00 85.50 78 ALA A C 1
ATOM 647 O O . ALA A 1 78 ? -7.028 -2.760 -11.009 1.00 85.50 78 ALA A O 1
ATOM 648 N N . PHE A 1 79 ? -7.969 -0.762 -11.400 1.00 84.94 79 PHE A N 1
ATOM 649 C CA . PHE A 1 79 ? -8.013 -0.930 -12.859 1.00 84.94 79 PHE A CA 1
ATOM 650 C C . PHE A 1 79 ? -6.624 -0.852 -13.493 1.00 84.94 79 PHE A C 1
ATOM 652 O O . PHE A 1 79 ? -6.338 -1.577 -14.443 1.00 84.94 79 PHE A O 1
ATOM 659 N N . VAL A 1 80 ? -5.749 -0.010 -12.943 1.00 83.69 80 VAL A N 1
ATOM 660 C CA . VAL A 1 80 ? -4.364 0.131 -13.409 1.00 83.69 80 VAL A CA 1
ATOM 661 C C . VAL A 1 80 ? -3.589 -1.164 -13.162 1.00 83.69 80 VAL A C 1
ATOM 663 O O . VAL A 1 80 ? -2.925 -1.666 -14.066 1.00 83.69 80 VAL A O 1
ATOM 666 N N . ILE A 1 81 ? -3.746 -1.758 -11.974 1.00 85.69 81 ILE A N 1
ATOM 667 C CA . ILE A 1 81 ? -3.133 -3.047 -11.624 1.00 85.69 81 ILE A CA 1
ATOM 668 C C . ILE A 1 81 ? -3.669 -4.163 -12.530 1.00 85.69 81 ILE A C 1
ATOM 670 O O . ILE A 1 81 ? -2.883 -4.952 -13.044 1.00 85.69 81 ILE A O 1
ATOM 674 N N . ALA A 1 82 ? -4.981 -4.213 -12.780 1.00 86.31 82 ALA A N 1
ATOM 675 C CA . ALA A 1 82 ? -5.567 -5.203 -13.684 1.00 86.31 82 ALA A CA 1
ATOM 676 C C . ALA A 1 82 ? -5.009 -5.088 -15.116 1.00 86.31 82 ALA A C 1
ATOM 678 O O . ALA A 1 82 ? -4.639 -6.098 -15.709 1.00 86.31 82 ALA A O 1
ATOM 679 N N . GLY A 1 83 ? -4.885 -3.869 -15.651 1.00 84.62 83 GLY A N 1
ATOM 680 C CA . GLY A 1 83 ? -4.275 -3.630 -16.963 1.00 84.62 83 GLY A CA 1
ATOM 681 C C . GLY A 1 83 ? -2.802 -4.042 -17.015 1.00 84.62 83 GLY A C 1
ATOM 682 O O . GLY A 1 83 ? -2.389 -4.728 -17.948 1.00 84.62 83 GLY A O 1
ATOM 683 N N . ALA A 1 84 ? -2.023 -3.696 -15.987 1.00 82.44 84 ALA A N 1
ATOM 684 C CA . ALA A 1 84 ? -0.620 -4.095 -15.884 1.00 82.44 84 ALA A CA 1
ATOM 685 C C . ALA A 1 84 ? -0.453 -5.624 -15.811 1.00 82.44 84 ALA A C 1
ATOM 687 O O . ALA A 1 84 ? 0.435 -6.174 -16.460 1.00 82.44 84 ALA A O 1
ATOM 688 N N . LEU A 1 85 ? -1.331 -6.319 -15.079 1.00 83.44 85 LEU A N 1
ATOM 689 C CA . LEU A 1 85 ? -1.339 -7.782 -15.003 1.00 83.44 85 LEU A CA 1
ATOM 690 C C . LEU A 1 85 ? -1.706 -8.431 -16.339 1.00 83.44 85 LEU A C 1
ATOM 692 O O . LEU A 1 85 ? -1.091 -9.426 -16.704 1.00 83.44 85 LEU A O 1
ATOM 696 N N . LEU A 1 86 ? -2.665 -7.872 -17.083 1.00 86.50 86 LEU A N 1
ATOM 697 C CA . LEU A 1 86 ? -3.020 -8.368 -18.416 1.00 86.50 86 LEU A CA 1
ATOM 698 C C . LEU A 1 86 ? -1.865 -8.201 -19.409 1.00 86.50 86 LEU A C 1
ATOM 700 O O . LEU A 1 86 ? -1.571 -9.129 -20.155 1.00 86.50 86 LEU A O 1
ATOM 704 N N . ILE A 1 87 ? -1.183 -7.051 -19.387 1.00 81.19 87 ILE A N 1
ATOM 705 C CA . ILE A 1 87 ? 0.001 -6.810 -20.223 1.00 81.19 87 ILE A CA 1
ATOM 706 C C . ILE A 1 87 ? 1.130 -7.775 -19.837 1.00 81.19 87 ILE A C 1
ATOM 708 O O . ILE A 1 87 ? 1.741 -8.374 -20.716 1.00 81.19 87 ILE A O 1
ATOM 712 N N . GLY A 1 88 ? 1.378 -7.971 -18.537 1.00 77.81 88 GLY A N 1
ATOM 713 C CA . GLY A 1 88 ? 2.380 -8.920 -18.045 1.00 77.81 88 GLY A CA 1
ATOM 714 C C . GLY A 1 88 ? 2.064 -10.371 -18.414 1.00 77.81 88 GLY A C 1
ATOM 715 O O . GLY A 1 88 ? 2.945 -11.090 -18.873 1.00 77.81 88 GLY A O 1
ATOM 716 N N . ALA A 1 89 ? 0.802 -10.789 -18.290 1.00 80.19 89 ALA A N 1
ATOM 717 C CA . ALA A 1 89 ? 0.349 -12.118 -18.692 1.00 80.19 89 ALA A CA 1
ATOM 718 C C . ALA A 1 89 ? 0.441 -12.332 -20.210 1.00 80.19 89 ALA A C 1
ATOM 720 O O . ALA A 1 89 ? 0.778 -13.426 -20.640 1.00 80.19 89 ALA A O 1
ATOM 721 N N . ALA A 1 90 ? 0.188 -11.299 -21.019 1.00 78.44 90 ALA A N 1
ATOM 722 C CA . ALA A 1 90 ? 0.358 -11.368 -22.469 1.00 78.44 90 ALA A CA 1
ATOM 723 C C . ALA A 1 90 ? 1.836 -11.416 -22.901 1.00 78.44 90 ALA A C 1
ATOM 725 O O . ALA A 1 90 ? 2.136 -11.958 -23.956 1.00 78.44 90 ALA A O 1
ATOM 726 N N . PHE A 1 91 ? 2.752 -10.847 -22.107 1.00 69.81 91 PHE A N 1
ATOM 727 C CA . PHE A 1 91 ? 4.196 -10.867 -22.378 1.00 69.81 91 PHE A CA 1
ATOM 728 C C . PHE A 1 91 ? 4.911 -12.127 -21.864 1.00 69.81 91 PHE A C 1
ATOM 730 O O . PHE A 1 91 ? 5.970 -12.468 -22.385 1.00 69.81 91 PHE A O 1
ATOM 737 N N . MET A 1 92 ? 4.384 -12.776 -20.819 1.00 64.88 92 MET A N 1
ATOM 738 C CA . MET A 1 92 ? 4.926 -14.019 -20.239 1.00 64.88 92 MET A CA 1
ATOM 739 C C . MET A 1 92 ? 4.165 -15.284 -20.675 1.00 64.88 92 MET A C 1
ATOM 741 O O . MET A 1 92 ? 4.546 -16.379 -20.257 1.00 64.88 92 MET A O 1
ATOM 745 N N . GLY A 1 93 ? 3.083 -15.131 -21.442 1.00 53.28 93 GLY A N 1
ATOM 746 C CA . GLY A 1 93 ? 2.319 -16.217 -22.063 1.00 53.28 93 GLY A CA 1
ATOM 747 C C . GLY A 1 93 ? 2.878 -16.645 -23.411 1.00 53.28 93 GLY A C 1
ATOM 748 O O . GLY A 1 93 ? 3.577 -15.832 -24.052 1.00 53.28 93 GLY A O 1
#

Mean predicted aligned error: 8.39 Å

Organism: NCBI:txid2078

Solvent-accessible surface area (backbone atoms only — not comparable to full-atom values): 5319 Å² total; per-residue (Å²): 132,84,74,62,57,60,58,50,53,52,50,50,57,54,48,59,74,46,45,85,38,70,73,49,45,52,55,51,60,66,47,48,63,56,51,52,54,49,53,51,50,52,52,52,51,49,52,57,51,42,40,72,73,68,34,62,67,59,54,52,50,52,51,54,52,47,50,49,42,42,73,74,65,69,46,58,69,70,59,51,52,52,52,52,50,52,55,50,49,64,72,76,98

Sequence (93 aa):
MRRRWFFLIVLLRILERFKDSPKVNWLTLLIRPIIVVMLGMMAYNFFAASAQASGWLPMILIAAVSFILMERFRVHPAFVIAGALLIGAAFMG

Se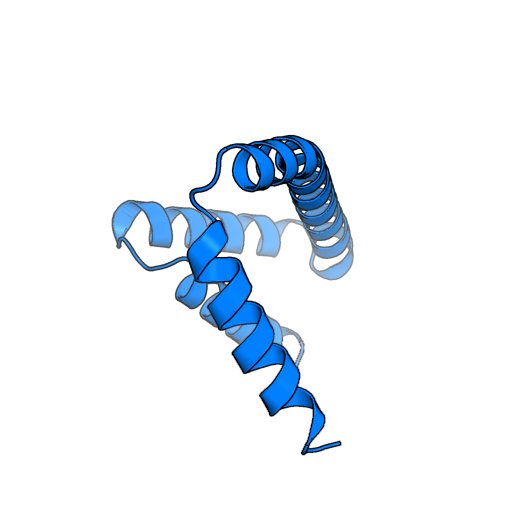condary structure (DSSP, 8-state):
--SHHHHHHHHHHHHHHHTTSHHHHHHHHHHHHHHHHHHHHHHHHHHHHHHHHH-HHHHHHHHHHHHHHHHHH---HHHHHHHHHHHHHHHH-

Radius of gyration: 19.38 Å; Cα contacts (8 Å, |Δi|>4): 22; chains: 1; bounding box: 37×39×45 Å

pLDDT: mean 83.7, std 8.36, range [53.28, 97.44]

InterPro domains:
  IPR003370 Chromate transporter [PF02417] (6-88)

Foldseek 3Di:
DPPPVVVVVVVVVVCVVCCPPPVNVVVVVVCVVVVVVVVVVVVVVVVVVCCVPPNDVVVVVLVVVLVCCCVPVVDDSVVSVVV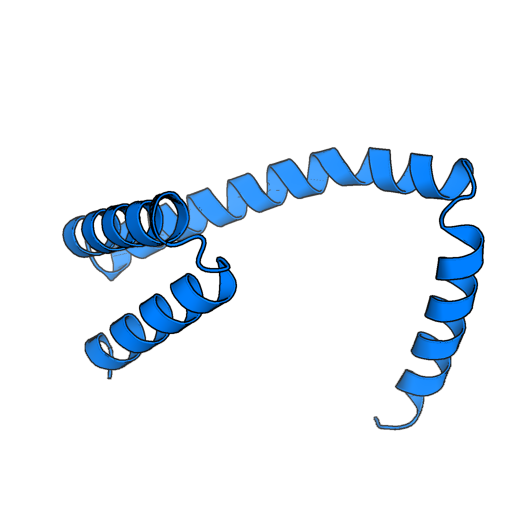SVVVVVVVVD